Protein 3R0N (pdb70)

CATH classification: 2.60.40.10

Radius of gyration: 14.31 Å; Cα contacts (8 Å, |Δi|>4): 346; chains: 1; bounding box: 31×38×30 Å

B-factor: mean 18.26, std 7.63, range [7.26, 93.64]

Sequence (128 aa):
MMQDVRVQVLPEEVRRGQLGGTVELPCHLLPPVPGLLYISSLVVVTWQQRPDAPANHQNVAAFHPKKMGPSFPSPKPGSERLSFVSAKQSSTGQQDTEAELQDATLALHGLTVEEDEEGNYTCEFATFPKGSSVRGMTWWLRV

Nearest PDB structures (foldseek):
  4hza-assembly1_B  TM=9.868E-01  e=4.014E-24  Homo sapiens
  4dfh-assembly1_B  TM=9.850E-01  e=1.659E-23  Homo sapiens
  4dfh-assembly1_A  TM=9.811E-01  e=2.710E-23  Homo sapiens
  4dfi-assembly1_A  TM=9.787E-01  e=3.372E-23  Homo sapiens
  5v52-assembly2_C  TM=9.829E-01  e=1.471E-22  Homo sapiens

Organism: Homo sapiens (NCBI:txid9606)

Foldseek 3Di:
DDDKAKDWDAEWEDDAQAKTKTWIFIDDDDPPKAFAKKFKFQVVDPPVATTQWMQGQAPGMDGPHPVVHPVFKDQPDWDHDPDPPDGTDCRTRMMMGHNDDPVPFAKMKMWTAIPPNGIHIDIYTYHD

InterPro domains:
  IPR003599 Immunoglobulin domain subtype [SM00409] (39-159)
  IPR003599 Immunoglobulin domain subtype [SM00409] (270-347)
  IPR007110 Immunoglobulin-like domain [PS50835] (20-140)
  IPR007110 Immunoglobulin-like domain [PS50835] (162-256)
  IPR007110 Immunoglobulin-like domain [PS50835] (261-345)
  IPR013106 Immunoglobulin V-set domain [PF07686] (40-158)
  IPR013106 Immunoglobulin V-set domain [SM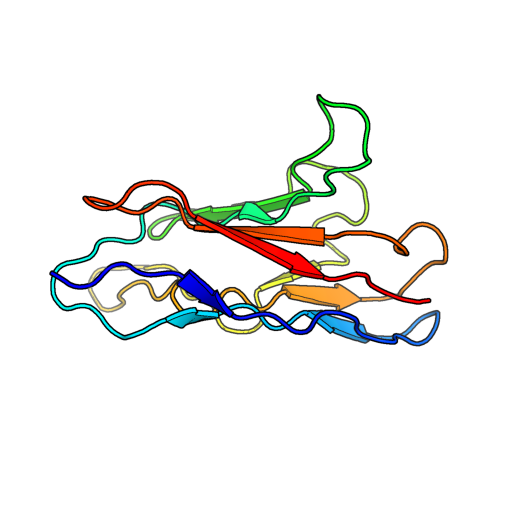00406] (49-142)
  IPR013162 CD80-like, immunoglobulin C2-set [PF08205] (168-248)
  IPR013783 Immunoglobulin-like fold [G3DSA:2.60.40.10] (31-158)
  IPR013783 Immunoglobulin-like fold [G3DSA:2.60.40.10] (162-260)
  IPR013783 Immunoglobulin-like fold [G3DSA:2.60.40.10] (261-354)
  IPR036179 Immunoglobulin-like domain superfamily [SSF48726] (37-162)
  IPR036179 Immunoglobulin-like domain superfamily [SSF48726] (159-254)
  IPR036179 Immunoglobulin-like domain superfamily [SSF48726] (257-350)
  IPR052659 Nectin and Poliovirus Receptor [PTHR47387] (1-538)

Structure (mmCIF, N/CA/C/O backbone):
data_3R0N
#
_entry.id   3R0N
#
_cell.length_a   57.964
_cell.length_b   57.964
_cell.length_c   67.544
_cell.angle_alpha   90.000
_cell.angle_beta   90.000
_cell.angle_gamma   90.000
#
_symmetry.space_group_name_H-M   'P 41 21 2'
#
loop_
_entity.id
_entity.type
_entity.pdbx_description
1 polymer 'Poliovirus receptor-related protein 2'
2 non-polymer 'MAGNESIUM ION'
3 non-polymer 'CHLORIDE ION'
4 water water
#
loop_
_atom_site.group_PDB
_atom_site.id
_atom_site.type_symbol
_atom_site.label_atom_id
_atom_site.label_alt_id
_atom_site.label_comp_id
_atom_site.label_asym_id
_atom_site.label_entity_id
_atom_site.label_seq_id
_atom_site.pdbx_PDB_ins_code
_atom_site.Cartn_x
_atom_site.Cartn_y
_atom_site.Cartn_z
_atom_site.occupancy
_atom_site.B_iso_or_equiv
_atom_site.auth_seq_id
_atom_site.auth_comp_id
_atom_site.auth_asym_id
_atom_site.auth_atom_id
_atom_site.pdbx_PDB_model_num
ATOM 1 N N A MET A 1 1 ? 25.585 -2.784 33.628 0.70 20.53 31 MET A N 1
ATOM 2 N N B MET A 1 1 ? 25.127 -2.370 34.011 0.30 15.97 31 MET A N 1
ATOM 3 C CA A MET A 1 1 ? 24.783 -1.860 32.797 0.70 19.21 31 MET A CA 1
ATOM 4 C CA B MET A 1 1 ? 24.602 -1.704 32.786 0.30 15.88 31 MET A CA 1
ATOM 5 C C A MET A 1 1 ? 25.608 -0.640 32.395 0.70 18.38 31 MET A C 1
ATOM 6 C C B MET A 1 1 ? 25.522 -0.570 32.390 0.30 16.16 31 MET A C 1
ATOM 7 O O A MET A 1 1 ? 26.079 0.110 33.250 0.70 18.78 31 MET A O 1
ATOM 8 O O B MET A 1 1 ? 26.003 0.172 33.245 0.30 16.50 31 MET A O 1
ATOM 17 N N . GLN A 1 2 ? 25.784 -0.459 31.094 1.00 16.70 32 GLN A N 1
ATOM 18 C CA . GLN A 1 2 ? 26.585 0.643 30.574 1.00 16.63 32 GLN A CA 1
ATOM 19 C C . GLN A 1 2 ? 25.916 1.988 30.842 1.00 14.99 32 GLN A C 1
ATOM 20 O O . GLN A 1 2 ? 24.679 2.121 30.779 1.00 15.30 32 GLN A O 1
ATOM 26 N N . ASP A 1 3 ? 26.748 2.990 31.111 1.00 14.14 33 ASP A N 1
ATOM 27 C CA . ASP A 1 3 ? 26.279 4.351 31.103 1.00 13.55 33 ASP A CA 1
ATOM 28 C C . ASP A 1 3 ? 25.722 4.707 29.722 1.00 13.76 33 ASP A C 1
ATOM 29 O O . ASP A 1 3 ? 26.137 4.160 28.703 1.00 14.38 33 ASP A O 1
ATOM 34 N N . VAL A 1 4 ? 24.766 5.630 29.720 1.00 13.56 34 VAL A N 1
ATOM 35 C CA . VAL A 1 4 ? 24.253 6.216 28.494 1.00 14.15 34 VAL A CA 1
ATOM 36 C C . VAL A 1 4 ? 24.677 7.668 28.390 1.00 13.99 34 VAL A C 1
ATOM 37 O O . VAL A 1 4 ? 24.902 8.331 29.398 1.00 14.70 34 VAL A O 1
ATOM 41 N N . ARG A 1 5 ? 24.734 8.157 27.162 1.00 13.42 35 ARG A N 1
ATOM 42 C CA . ARG A 1 5 ? 25.184 9.497 26.833 1.00 14.53 35 ARG A CA 1
ATOM 43 C C . ARG A 1 5 ? 24.283 10.019 25.711 1.00 13.04 35 ARG A C 1
ATOM 44 O O . ARG A 1 5 ? 23.744 9.241 24.908 1.00 14.00 35 ARG A O 1
ATOM 52 N N . VAL A 1 6 ? 24.141 11.335 25.639 1.00 12.95 36 VAL A N 1
ATOM 53 C CA . VAL A 1 6 ? 23.295 11.947 24.623 1.00 12.66 36 VAL A CA 1
ATOM 54 C C . VAL A 1 6 ? 24.112 12.392 23.412 1.00 12.82 36 VAL A C 1
ATOM 55 O O . VAL A 1 6 ? 24.985 13.273 23.528 1.00 15.64 36 VAL A O 1
ATOM 59 N N . GLN A 1 7 ? 23.816 11.798 22.263 1.00 11.80 37 GLN A N 1
ATOM 60 C CA . GLN A 1 7 ? 24.513 12.091 21.034 1.00 12.49 37 GLN A CA 1
ATOM 61 C C . GLN A 1 7 ? 23.760 13.183 20.283 1.00 11.79 37 GLN A C 1
ATOM 62 O O . GLN A 1 7 ? 22.572 13.040 19.963 1.00 12.12 37 GLN A O 1
ATOM 68 N N . VAL A 1 8 ? 24.470 14.270 20.006 1.00 12.07 38 VAL A N 1
ATOM 69 C CA . VAL A 1 8 ? 23.942 15.417 19.279 1.00 12.85 38 VAL A CA 1
ATOM 70 C C . VAL A 1 8 ? 25.007 15.923 18.312 1.00 13.07 38 VAL A C 1
ATOM 71 O O . VAL A 1 8 ? 26.162 15.479 18.386 1.00 14.58 38 VAL A O 1
ATOM 75 N N . LEU A 1 9 ? 24.612 16.830 17.416 1.00 13.75 39 LEU A N 1
ATOM 76 C CA . LEU A 1 9 ? 25.581 17.616 16.653 1.00 14.79 39 LEU A CA 1
ATOM 77 C C . LEU A 1 9 ? 25.899 18.879 17.442 1.00 14.33 39 LEU A C 1
ATOM 78 O O . LEU A 1 9 ? 25.039 19.409 18.114 1.00 15.05 39 LEU A O 1
ATOM 83 N N . PRO A 1 10 ? 27.121 19.424 17.309 1.00 14.30 40 PRO A N 1
ATOM 84 C CA . PRO A 1 10 ? 27.414 20.626 18.106 1.00 14.87 40 PRO A CA 1
ATOM 85 C C . PRO A 1 10 ? 26.713 21.879 17.553 1.00 15.22 40 PRO A C 1
ATOM 86 O O . PRO A 1 10 ? 26.411 22.822 18.294 1.00 15.13 40 PRO A O 1
ATOM 90 N N A GLU A 1 11 ? 26.404 21.865 16.267 0.70 15.69 41 GLU A N 1
ATOM 91 N N B GLU A 1 11 ? 26.504 21.894 16.241 0.30 15.50 41 GLU A N 1
ATOM 92 C CA A GLU A 1 11 ? 25.825 23.024 15.596 0.70 16.67 41 GLU A CA 1
ATOM 93 C CA B GLU A 1 11 ? 25.836 22.997 15.558 0.30 16.08 41 GLU A CA 1
ATOM 94 C C A GLU A 1 11 ? 25.018 22.538 14.402 0.70 16.89 41 GLU A C 1
ATOM 95 C C B GLU A 1 11 ? 24.938 22.433 14.476 0.30 16.54 41 GLU A C 1
ATOM 96 O O A GLU A 1 11 ? 25.437 21.616 13.696 0.70 17.55 41 GLU A O 1
ATOM 97 O O B GLU A 1 11 ? 25.211 21.354 13.932 0.30 16.52 41 GLU A O 1
ATOM 108 N N . VAL A 1 12 ? 23.856 23.154 14.190 1.00 17.27 42 VAL A N 1
ATOM 109 C CA . VAL A 1 12 ? 22.987 22.859 13.058 1.00 19.46 42 VAL A CA 1
ATOM 110 C C . VAL A 1 12 ? 22.615 24.216 12.452 1.00 21.10 42 VAL A C 1
ATOM 111 O O . VAL A 1 12 ? 22.284 25.156 13.174 1.00 21.54 42 VAL A O 1
ATOM 115 N N A ARG A 1 13 ? 22.670 24.301 11.126 0.50 22.41 43 ARG A N 1
ATOM 116 N N B ARG A 1 13 ? 22.730 24.320 11.130 0.50 22.42 43 ARG A N 1
ATOM 117 C CA A ARG A 1 13 ? 22.357 25.531 10.405 0.50 23.99 43 ARG A CA 1
ATOM 118 C CA B ARG A 1 13 ? 22.340 25.528 10.404 0.50 23.97 43 ARG A CA 1
ATOM 119 C C A ARG A 1 13 ? 20.994 25.420 9.733 0.50 24.71 43 ARG A C 1
ATOM 120 C C B ARG A 1 13 ? 20.942 25.350 9.836 0.50 24.65 43 ARG A C 1
ATOM 121 O O A ARG A 1 13 ? 20.752 24.498 8.952 0.50 25.17 43 ARG A O 1
ATOM 122 O O B ARG A 1 13 ? 20.621 24.311 9.251 0.50 24.70 43 ARG A O 1
ATOM 137 N N . GLY A 1 14 ? 20.104 26.354 10.053 1.00 25.44 44 GLY A N 1
ATOM 138 C CA . GLY A 1 14 ? 18.765 26.376 9.475 1.00 26.88 44 GLY A CA 1
ATOM 139 C C . GLY A 1 14 ? 18.583 27.570 8.565 1.00 27.92 44 GLY A C 1
ATOM 140 O O . GLY A 1 14 ? 19.387 28.508 8.580 1.00 28.77 44 GLY A O 1
ATOM 141 N N . GLN A 1 15 ? 17.527 27.531 7.764 1.00 28.55 45 GLN A N 1
ATOM 142 C CA . GLN A 1 15 ? 17.188 28.651 6.903 1.00 29.17 45 GLN A CA 1
ATOM 143 C C . GLN A 1 15 ? 15.924 29.324 7.408 1.00 28.45 45 GLN A C 1
ATOM 144 O O . GLN A 1 15 ? 14.960 28.644 7.742 1.00 27.80 45 GLN A O 1
ATOM 150 N N . LEU A 1 16 ? 15.932 30.657 7.453 1.00 28.37 46 LEU A N 1
ATOM 151 C CA . LEU A 1 16 ? 14.757 31.424 7.864 1.00 27.85 46 LEU A CA 1
ATOM 152 C C . LEU A 1 16 ? 13.511 31.037 7.074 1.00 27.42 46 LEU A C 1
ATOM 153 O O . LEU A 1 16 ? 13.548 30.910 5.844 1.00 27.63 46 LEU A O 1
ATOM 158 N N . GLY A 1 17 ? 12.417 30.830 7.796 1.00 26.32 47 GLY A N 1
ATOM 159 C CA . GLY A 1 17 ? 11.170 30.382 7.201 1.00 25.75 47 GLY A CA 1
ATOM 160 C C . GLY A 1 17 ? 11.091 28.889 6.922 1.00 25.01 47 GLY A C 1
ATOM 161 O O . GLY A 1 17 ? 10.021 28.384 6.551 1.00 26.24 47 GLY A O 1
ATOM 162 N N . GLY A 1 18 ? 12.199 28.171 7.104 1.00 23.79 48 GLY A N 1
ATOM 163 C CA . GLY A 1 18 ? 12.241 26.753 6.777 1.00 22.59 48 GLY A CA 1
ATOM 164 C C . GLY A 1 18 ? 12.169 25.858 8.002 1.00 21.66 48 GLY A C 1
ATOM 165 O O . GLY A 1 18 ? 11.909 26.314 9.117 1.00 20.66 48 GLY A O 1
ATOM 166 N N . THR A 1 19 ? 12.357 24.562 7.762 1.00 21.28 49 THR A N 1
ATOM 167 C CA . THR A 1 19 ? 12.419 23.544 8.804 1.00 20.56 49 THR A CA 1
ATOM 168 C C . THR A 1 19 ? 13.863 23.091 9.018 1.00 19.99 49 THR A C 1
ATOM 169 O O . THR A 1 19 ? 14.647 23.008 8.072 1.00 20.94 49 THR A O 1
ATOM 173 N N . VAL A 1 20 ? 14.221 22.804 10.266 1.00 18.39 50 VAL A N 1
ATOM 174 C CA . VAL A 1 20 ? 15.526 22.244 10.574 1.00 18.00 50 VAL A CA 1
ATOM 175 C C . VAL A 1 20 ? 15.337 21.173 11.636 1.00 16.17 50 VAL A C 1
ATOM 176 O O . VAL A 1 20 ? 14.463 21.295 12.468 1.00 16.36 50 VAL A O 1
ATOM 180 N N . GLU A 1 21 ? 16.152 20.127 11.589 1.00 15.54 51 GLU A N 1
ATOM 181 C CA . GLU A 1 21 ? 16.155 19.097 12.613 1.00 14.79 51 GLU A CA 1
ATOM 182 C C . GLU A 1 21 ? 17.374 19.200 13.511 1.00 13.90 51 GLU A C 1
ATOM 183 O O . GLU A 1 21 ? 18.484 19.476 13.049 1.00 15.49 51 GLU A O 1
ATOM 189 N N . LEU A 1 22 ? 17.146 18.975 14.796 1.00 12.72 52 LEU A N 1
ATOM 190 C CA . LEU A 1 22 ? 18.215 18.880 15.793 1.00 13.17 52 LEU A CA 1
ATOM 191 C C . LEU A 1 22 ? 18.312 17.424 16.238 1.00 12.81 52 LEU A C 1
ATOM 192 O O . LEU A 1 22 ? 17.505 16.971 17.047 1.00 12.39 52 LEU A O 1
ATOM 197 N N . PRO A 1 23 ? 19.279 16.664 15.680 1.00 12.69 53 PRO A N 1
ATOM 198 C CA . PRO A 1 23 ? 19.348 15.249 16.053 1.00 12.64 53 PRO A CA 1
ATOM 199 C C . PRO A 1 23 ? 19.623 15.060 17.547 1.00 11.54 53 PRO A C 1
ATOM 200 O O . PRO A 1 23 ? 20.410 15.806 18.147 1.00 12.69 53 PRO A O 1
ATOM 204 N N . CYS A 1 24 ? 18.997 14.049 18.142 1.00 11.10 54 CYS A N 1
ATOM 205 C CA . CYS A 1 24 ? 19.303 13.715 19.519 1.00 11.00 54 CYS A CA 1
ATOM 206 C C . CYS A 1 24 ? 19.004 12.245 19.740 1.00 11.19 54 CYS A C 1
ATOM 207 O O . CYS A 1 24 ? 17.875 11.815 19.524 1.00 12.14 54 CYS A O 1
ATOM 210 N N . HIS A 1 25 ? 20.001 11.488 20.174 1.00 11.87 55 HIS A N 1
ATOM 211 C CA . HIS A 1 25 ? 19.840 10.057 20.368 1.00 11.95 55 HIS A CA 1
ATOM 212 C C . HIS A 1 25 ? 20.522 9.635 21.649 1.00 12.12 55 HIS A C 1
ATOM 213 O O . HIS A 1 25 ? 21.630 10.080 21.940 1.00 12.99 55 HIS A O 1
ATOM 220 N N . LEU A 1 26 ? 19.871 8.753 22.387 1.00 12.06 56 LEU A N 1
ATOM 221 C CA . LEU A 1 26 ? 20.469 8.185 23.603 1.00 12.33 56 LEU A CA 1
ATOM 222 C C . LEU A 1 26 ? 21.263 6.932 23.246 1.00 12.95 56 LEU A C 1
ATOM 223 O O . LEU A 1 26 ? 20.691 5.980 22.710 1.00 14.14 56 LEU A O 1
ATOM 228 N N . LEU A 1 27 ? 22.568 6.938 23.538 1.00 13.06 57 LEU A N 1
ATOM 229 C CA . LEU A 1 27 ? 23.459 5.836 23.138 1.00 13.99 57 LEU A CA 1
ATOM 230 C C . LEU A 1 27 ? 24.244 5.323 24.339 1.00 14.60 57 LEU A C 1
ATOM 231 O O . LEU A 1 27 ? 24.478 6.072 25.285 1.00 15.44 57 LEU A O 1
ATOM 236 N N . PRO A 1 28 ? 24.663 4.045 24.314 1.00 15.29 58 PRO A N 1
ATOM 237 C CA . PRO A 1 28 ? 24.334 3.009 23.357 1.00 16.58 58 PRO A CA 1
ATOM 238 C C . PRO A 1 28 ? 23.026 2.352 23.766 1.00 17.29 58 PRO A C 1
ATOM 239 O O . PRO A 1 28 ? 22.442 2.744 24.776 1.00 16.78 58 PRO A O 1
ATOM 243 N N . PRO A 1 29 ? 22.572 1.337 23.011 1.00 18.89 59 PRO A N 1
ATOM 244 C CA . PRO A 1 29 ? 21.431 0.562 23.478 1.00 19.76 59 PRO A CA 1
ATOM 245 C C . PRO A 1 29 ? 21.809 -0.129 24.782 1.00 19.57 59 PRO A C 1
ATOM 246 O O . PRO A 1 29 ? 22.866 -0.750 24.877 1.00 20.46 59 PRO A O 1
ATOM 250 N N . VAL A 1 30 ? 20.950 0.019 25.783 1.00 18.95 60 VAL A N 1
ATOM 251 C CA . VAL A 1 30 ? 21.172 -0.577 27.086 1.00 18.09 60 VAL A CA 1
ATOM 252 C C . VAL A 1 30 ? 19.924 -1.344 27.506 1.00 18.33 60 VAL A C 1
ATOM 253 O O . VAL A 1 30 ? 18.933 -0.743 27.934 1.00 18.22 60 VAL A O 1
ATOM 257 N N . PRO A 1 31 ? 19.964 -2.692 27.393 1.00 18.54 61 PRO A N 1
ATOM 258 C CA . PRO A 1 31 ? 18.824 -3.474 27.851 1.00 19.04 61 PRO A CA 1
ATOM 259 C C . PRO A 1 31 ? 18.486 -3.142 29.298 1.00 18.90 61 PRO A C 1
ATOM 260 O O . PRO A 1 31 ? 19.374 -3.092 30.151 1.00 19.15 61 PRO A O 1
ATOM 264 N N . GLY A 1 32 ? 17.206 -2.890 29.552 1.00 18.09 62 GLY A N 1
ATOM 265 C CA . GLY A 1 32 ? 16.731 -2.642 30.905 1.00 17.80 62 GLY A CA 1
ATOM 266 C C . GLY A 1 32 ? 16.651 -1.183 31.299 1.00 16.35 62 GLY A C 1
ATOM 267 O O . GLY A 1 32 ? 16.032 -0.857 32.301 1.00 17.85 62 GLY A O 1
ATOM 268 N N A LEU A 1 33 ? 17.310 -0.310 30.547 0.70 16.12 63 LEU A N 1
ATOM 269 N N B LEU A 1 33 ? 17.256 -0.298 30.510 0.30 16.02 63 LEU A N 1
ATOM 270 C CA A LEU A 1 33 ? 17.226 1.117 30.809 0.70 15.73 63 LEU A CA 1
ATOM 271 C CA B LEU A 1 33 ? 17.233 1.135 30.811 0.30 15.18 63 LEU A CA 1
ATOM 272 C C A LEU A 1 33 ? 15.831 1.596 30.409 0.70 15.31 63 LEU A C 1
ATOM 273 C C B LEU A 1 33 ? 15.940 1.817 30.351 0.30 14.65 63 LEU A C 1
ATOM 274 O O A LEU A 1 33 ? 15.370 1.312 29.293 0.70 16.77 63 LEU A O 1
ATOM 275 O O B LEU A 1 33 ? 15.660 1.906 29.142 0.30 14.71 63 LEU A O 1
ATOM 284 N N . TYR A 1 34 ? 15.169 2.308 31.322 1.00 13.38 64 TYR A N 1
ATOM 285 C CA . TYR A 1 34 ? 13.859 2.873 31.062 1.00 13.15 64 TYR A CA 1
ATOM 286 C C . TYR A 1 34 ? 13.984 4.374 30.814 1.00 12.19 64 TYR A C 1
ATOM 287 O O . TYR A 1 34 ? 14.536 5.103 31.652 1.00 12.44 64 TYR A O 1
ATOM 296 N N . ILE A 1 35 ? 13.436 4.837 29.691 1.00 11.85 65 ILE A N 1
ATOM 297 C CA . ILE A 1 35 ? 13.394 6.275 29.420 1.00 11.87 65 ILE A CA 1
ATOM 298 C C . ILE A 1 35 ? 12.067 6.823 29.925 1.00 11.52 65 ILE A C 1
ATOM 299 O O . ILE A 1 35 ? 11.008 6.561 29.339 1.00 12.65 65 ILE A O 1
ATOM 304 N N A SER A 1 36 ? 12.130 7.549 31.037 0.70 11.06 66 SER A N 1
ATOM 305 N N B SER A 1 36 ? 12.120 7.570 31.020 0.30 11.72 66 SER A N 1
ATOM 306 C CA A SER A 1 36 ? 10.933 8.106 31.676 0.70 11.18 66 SER A CA 1
ATOM 307 C CA B SER A 1 36 ? 10.904 8.079 31.640 0.30 11.90 66 SER A CA 1
ATOM 308 C C A SER A 1 36 ? 10.407 9.363 30.983 0.70 11.04 66 SER A C 1
ATOM 309 C C B SER A 1 36 ? 10.400 9.370 30.995 0.30 11.51 66 SER A C 1
ATOM 310 O O A SER A 1 36 ? 9.205 9.623 30.995 0.70 11.44 66 SER A O 1
ATOM 311 O O B SER A 1 36 ? 9.202 9.653 31.045 0.30 11.77 66 SER A O 1
ATOM 316 N N . LEU A 1 37 ? 11.300 10.154 30.404 1.00 11.22 67 LEU A N 1
ATOM 317 C CA . LEU A 1 37 ? 10.908 11.430 29.811 1.00 10.34 67 LEU A CA 1
ATOM 318 C C . LEU A 1 37 ? 12.046 11.919 28.949 1.00 10.15 67 LEU A C 1
ATOM 319 O O . LEU A 1 37 ? 13.214 11.622 29.241 1.00 10.99 67 LEU A O 1
ATOM 324 N N A VAL A 1 38 ? 11.686 12.685 27.915 0.25 9.76 68 VAL A N 1
ATOM 325 N N B VAL A 1 38 ? 11.754 12.699 27.916 0.25 9.80 68 VAL A N 1
ATOM 326 N N C VAL A 1 38 ? 11.722 12.687 27.913 0.50 11.13 68 VAL A N 1
ATOM 327 C CA A VAL A 1 38 ? 12.604 13.493 27.121 0.25 9.31 68 VAL A CA 1
ATOM 328 C CA B VAL A 1 38 ? 12.813 13.457 27.260 0.25 9.34 68 VAL A CA 1
ATOM 329 C CA C VAL A 1 38 ? 12.722 13.499 27.244 0.50 12.13 68 VAL A CA 1
ATOM 330 C C A VAL A 1 38 ? 12.193 14.950 27.297 0.25 9.39 68 VAL A C 1
ATOM 331 C C B VAL A 1 38 ? 12.320 14.890 27.032 0.25 9.68 68 VAL A C 1
ATOM 332 C C C VAL A 1 38 ? 12.227 14.931 27.242 0.50 10.81 68 VAL A C 1
ATOM 333 O O A VAL A 1 38 ? 10.992 15.252 27.350 0.25 9.70 68 VAL A O 1
ATOM 334 O O B VAL A 1 38 ? 11.188 15.102 26.576 0.25 9.93 68 VAL A O 1
ATOM 335 O O C VAL A 1 38 ? 11.021 15.194 27.118 0.50 11.40 68 VAL A O 1
ATOM 345 N N . THR A 1 39 ? 13.168 15.856 27.398 1.00 10.48 69 THR A N 1
ATOM 346 C CA . THR A 1 39 ? 12.862 17.280 27.301 1.00 11.38 69 THR A CA 1
ATOM 347 C C . THR A 1 39 ? 13.840 18.003 26.397 1.00 10.07 69 THR A C 1
ATOM 348 O O . THR A 1 39 ? 14.996 17.582 26.250 1.00 11.48 69 THR A O 1
ATOM 352 N N . TRP A 1 40 ? 13.354 19.084 25.799 1.00 10.48 70 TRP A N 1
ATOM 353 C CA . TRP A 1 40 ? 14.213 20.051 25.130 1.00 10.40 70 TRP A CA 1
ATOM 354 C C . TRP A 1 40 ? 14.091 21.370 25.848 1.00 10.32 70 TRP A C 1
ATOM 355 O O . TRP A 1 40 ? 12.971 21.856 26.117 1.00 10.92 70 TRP A O 1
ATOM 366 N N A GLN A 1 41 ? 15.243 21.953 26.157 0.50 10.45 71 GLN A N 1
ATOM 367 N N B GLN A 1 41 ? 15.249 21.956 26.126 0.50 10.72 71 GLN A N 1
ATOM 368 C CA A GLN A 1 41 ? 15.312 23.203 26.899 0.50 10.51 71 GLN A CA 1
ATOM 369 C CA B GLN A 1 41 ? 15.365 23.184 26.895 0.50 11.11 71 GLN A CA 1
ATOM 370 C C A GLN A 1 41 ? 16.200 24.206 26.183 0.50 11.00 71 GLN A C 1
ATOM 371 C C B GLN A 1 41 ? 16.192 24.212 26.146 0.50 11.35 71 GLN A C 1
ATOM 372 O O A GLN A 1 41 ? 17.093 23.826 25.411 0.50 11.64 71 GLN A O 1
ATOM 373 O O B GLN A 1 41 ? 17.047 23.851 25.324 0.50 11.86 71 GLN A O 1
ATOM 384 N N . ARG A 1 42 ? 15.949 25.482 26.452 1.00 11.47 72 ARG A N 1
ATOM 385 C CA . ARG A 1 42 ? 16.816 26.558 25.972 1.00 12.08 72 ARG A CA 1
ATOM 386 C C . ARG A 1 42 ? 17.585 27.015 27.203 1.00 12.59 72 ARG A C 1
ATOM 387 O O . ARG A 1 42 ? 17.071 27.773 28.017 1.00 13.19 72 ARG A O 1
ATOM 395 N N . PRO A 1 43 ? 18.828 26.518 27.392 1.00 13.22 73 PRO A N 1
ATOM 396 C CA . PRO A 1 43 ? 19.521 26.730 28.676 1.00 14.40 73 PRO A CA 1
ATOM 397 C C . PRO A 1 43 ? 19.904 28.173 28.948 1.00 15.57 73 PRO A C 1
ATOM 398 O O . PRO A 1 43 ? 20.219 28.517 30.089 1.00 17.16 73 PRO A O 1
ATOM 402 N N . ASP A 1 44 ? 19.886 29.014 27.922 1.00 15.05 74 ASP A N 1
ATOM 403 C CA . ASP A 1 44 ? 20.240 30.415 28.086 1.00 16.42 74 ASP A CA 1
ATOM 404 C C . ASP A 1 44 ? 19.006 31.277 28.347 1.00 16.18 74 ASP A C 1
ATOM 405 O O . ASP A 1 44 ? 19.129 32.467 28.635 1.00 18.57 74 ASP A O 1
ATOM 410 N N . ALA A 1 45 ? 17.814 30.682 28.265 1.00 16.18 75 ALA A N 1
ATOM 411 C CA . ALA A 1 45 ? 16.557 31.392 28.524 1.00 15.63 75 ALA A CA 1
ATOM 412 C C . ALA A 1 45 ? 16.397 31.730 30.004 1.00 15.67 75 ALA A C 1
ATOM 413 O O . ALA A 1 45 ? 17.032 31.112 30.841 1.00 16.97 75 ALA A O 1
ATOM 415 N N . PRO A 1 46 ? 15.512 32.694 30.336 1.00 15.61 76 PRO A N 1
ATOM 416 C CA . PRO A 1 46 ? 15.171 32.861 31.749 1.00 15.68 76 PRO A CA 1
ATOM 417 C C . PRO A 1 46 ? 14.795 31.521 32.378 1.00 14.53 76 PRO A C 1
ATOM 418 O O . PRO A 1 46 ? 14.197 30.647 31.728 1.00 14.17 76 PRO A O 1
ATOM 422 N N . ALA A 1 47 ? 15.148 31.359 33.638 1.00 15.37 77 ALA A N 1
ATOM 423 C CA . ALA A 1 47 ? 15.163 30.050 34.255 1.00 15.10 77 ALA A CA 1
ATOM 424 C C . ALA A 1 47 ? 13.795 29.352 34.254 1.00 15.04 77 ALA A C 1
ATOM 425 O O . ALA A 1 47 ? 13.715 28.135 34.083 1.00 17.05 77 ALA A O 1
ATOM 427 N N . ASN A 1 48 ? 12.726 30.127 34.407 1.00 13.08 78 ASN A N 1
ATOM 428 C CA . ASN A 1 48 ? 11.370 29.597 34.437 1.00 12.81 78 ASN A CA 1
ATOM 429 C C . ASN A 1 48 ? 10.749 29.410 33.043 1.00 12.74 78 ASN A C 1
ATOM 430 O O . ASN A 1 48 ? 9.572 29.066 32.953 1.00 14.70 78 ASN A O 1
ATOM 435 N N . HIS A 1 49 ? 11.534 29.611 31.977 1.00 12.89 79 HIS A N 1
ATOM 436 C CA . HIS A 1 49 ? 11.066 29.470 30.587 1.00 12.67 79 HIS A CA 1
ATOM 437 C C . HIS A 1 49 ? 11.983 28.570 29.779 1.00 12.59 79 HIS A C 1
ATOM 438 O O . HIS A 1 49 ? 12.014 28.643 28.551 1.00 14.25 79 HIS A O 1
ATOM 445 N N . GLN A 1 50 ? 12.735 27.703 30.447 1.00 12.24 80 GLN A N 1
ATOM 446 C CA . GLN A 1 50 ? 13.693 26.868 29.728 1.00 12.00 80 GLN A CA 1
ATOM 447 C C . GLN A 1 50 ? 13.054 25.744 28.945 1.00 1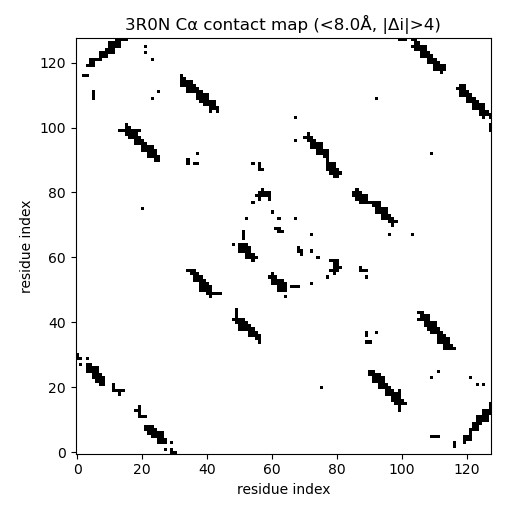0.92 80 GLN A C 1
ATOM 448 O O . GLN A 1 50 ? 13.505 25.422 27.859 1.00 11.37 80 GLN A O 1
ATOM 454 N N . ASN A 1 51 ? 12.011 25.117 29.482 1.00 11.10 81 ASN A N 1
ATOM 455 C CA . ASN A 1 51 ? 11.417 23.969 28.780 1.00 10.79 81 ASN A CA 1
ATOM 456 C C . ASN A 1 51 ? 10.571 24.413 27.601 1.00 10.82 81 ASN A C 1
ATOM 457 O O . ASN A 1 51 ? 9.622 25.203 27.775 1.00 12.30 81 ASN A O 1
ATOM 462 N N . VAL A 1 52 ? 10.909 23.904 26.411 1.00 10.50 82 VAL A N 1
ATOM 463 C CA . VAL A 1 52 ? 10.133 24.200 25.209 1.00 11.39 82 VAL A CA 1
ATOM 464 C C . VAL A 1 52 ? 9.414 22.975 24.621 1.00 10.82 82 VAL A C 1
ATOM 465 O O . VAL A 1 52 ? 8.477 23.138 23.841 1.00 11.72 82 VAL A O 1
ATOM 469 N N . ALA A 1 53 ? 9.819 21.765 25.014 1.00 10.54 83 ALA A N 1
ATOM 470 C CA . ALA A 1 53 ? 9.189 20.543 24.499 1.00 10.63 83 ALA A CA 1
ATOM 471 C C . ALA A 1 53 ? 9.482 19.427 25.498 1.00 10.71 83 ALA A C 1
ATOM 472 O O . ALA A 1 53 ? 10.568 19.381 26.092 1.00 11.15 83 ALA A O 1
ATOM 474 N N . ALA A 1 54 ? 8.509 18.540 25.677 1.00 10.74 84 ALA A N 1
ATOM 475 C CA . ALA A 1 54 ? 8.673 17.363 26.529 1.00 10.81 84 ALA A CA 1
ATOM 476 C C . ALA A 1 54 ? 7.966 16.183 25.874 1.00 10.23 84 ALA A C 1
ATOM 477 O O . ALA A 1 54 ? 7.038 16.370 25.086 1.00 11.42 84 ALA A O 1
ATOM 479 N N . PHE A 1 55 ? 8.385 14.968 26.212 1.00 10.81 85 PHE A N 1
ATOM 480 C CA . PHE A 1 55 ? 7.772 13.776 25.641 1.00 11.08 85 PHE A CA 1
ATOM 481 C C . PHE A 1 55 ? 7.694 12.708 26.702 1.00 10.66 85 PHE A C 1
ATOM 482 O O . PHE A 1 55 ? 8.714 12.329 27.283 1.00 11.40 85 PHE A O 1
ATOM 490 N N . HIS A 1 56 ? 6.474 12.224 26.945 1.00 11.06 86 HIS A N 1
ATOM 491 C CA . HIS A 1 56 ? 6.203 11.174 27.915 1.00 11.24 86 HIS A CA 1
ATOM 492 C C . HIS A 1 56 ? 5.830 9.885 27.154 1.00 11.66 86 HIS A C 1
ATOM 493 O O . HIS A 1 56 ? 5.091 9.943 26.168 1.00 11.80 86 HIS A O 1
ATOM 500 N N . PRO A 1 57 ? 6.296 8.715 27.620 1.00 11.86 87 PRO A N 1
ATOM 501 C CA . PRO A 1 57 ? 6.021 7.478 26.864 1.00 12.91 87 PRO A CA 1
ATOM 502 C C . PRO A 1 57 ? 4.531 7.171 26.647 1.00 13.65 87 PRO A C 1
ATOM 503 O O . PRO A 1 57 ? 4.169 6.610 25.608 1.00 14.69 87 PRO A O 1
ATOM 507 N N . LYS A 1 58 ? 3.689 7.504 27.620 1.00 13.77 88 LYS A N 1
ATOM 508 C CA A LYS A 1 58 ? 2.267 7.181 27.541 0.60 14.98 88 LYS A CA 1
ATOM 509 C CA B LYS A 1 58 ? 2.262 7.184 27.568 0.40 14.91 88 LYS A CA 1
ATOM 510 C C . LYS A 1 58 ? 1.421 8.348 27.068 1.00 14.46 88 LYS A C 1
ATOM 511 O O . LYS A 1 58 ? 0.318 8.131 26.564 1.00 18.28 88 LYS A O 1
ATOM 522 N N . MET A 1 59 ? 1.911 9.573 27.257 1.00 12.86 89 MET A N 1
ATOM 523 C CA . MET A 1 59 ? 1.103 10.756 26.976 1.00 13.01 89 MET A CA 1
ATOM 524 C C . MET A 1 59 ? 1.583 11.579 25.802 1.00 12.30 89 MET A C 1
ATOM 525 O O . MET A 1 59 ? 0.879 12.473 25.374 1.00 14.73 89 MET A O 1
ATOM 530 N N . GLY A 1 60 ? 2.764 11.266 25.263 1.00 11.97 90 GLY A N 1
ATOM 531 C CA . GLY A 1 60 ? 3.235 11.951 24.069 1.00 12.26 90 GLY A CA 1
ATOM 532 C C . GLY A 1 60 ? 3.845 13.313 24.342 1.00 11.04 90 GLY A C 1
ATOM 533 O O . GLY A 1 60 ? 4.379 13.567 25.422 1.00 11.60 90 GLY A O 1
ATOM 534 N N . PRO A 1 61 ? 3.787 14.216 23.352 1.00 11.33 91 PRO A N 1
ATOM 535 C CA . PRO A 1 61 ? 4.507 15.484 23.454 1.00 11.05 91 PRO A CA 1
ATOM 536 C C . PRO A 1 61 ? 3.717 16.605 24.112 1.00 11.08 91 PRO A C 1
ATOM 537 O O . PRO A 1 61 ? 2.490 16.685 24.013 1.00 12.17 91 PRO A O 1
ATOM 541 N N . SER A 1 62 ? 4.458 17.483 24.769 1.00 11.01 92 SER A N 1
ATOM 542 C CA . SER A 1 62 ? 3.935 18.769 25.221 1.00 11.60 92 SER A CA 1
ATOM 543 C C . SER A 1 62 ? 4.928 19.854 24.837 1.00 11.18 92 SER A C 1
ATOM 544 O O . SER A 1 62 ? 6.094 19.567 24.549 1.00 11.35 92 SER A O 1
ATOM 547 N N . PHE A 1 63 ? 4.465 21.104 24.856 1.00 11.53 93 PHE A N 1
ATOM 548 C CA . PHE A 1 63 ? 5.257 22.241 24.404 1.00 12.19 93 PHE A CA 1
ATOM 549 C C . PHE A 1 63 ? 5.033 23.401 25.362 1.00 12.44 93 PHE A C 1
ATOM 550 O O . PHE A 1 63 ? 4.270 24.326 25.061 1.00 13.39 93 PHE A O 1
ATOM 558 N N . PRO A 1 64 ? 5.706 23.355 26.538 1.00 12.10 94 PRO A N 1
ATOM 559 C CA . PRO A 1 64 ? 5.390 24.258 27.647 1.00 12.72 94 PRO A CA 1
ATOM 560 C C . PRO A 1 64 ? 6.007 25.653 27.542 1.00 13.60 94 PRO A C 1
ATOM 561 O O . PRO A 1 64 ? 6.356 26.266 28.546 1.00 14.92 94 PRO A O 1
ATOM 565 N N . SER A 1 65 ? 6.147 26.153 26.327 1.00 14.25 95 SER A N 1
ATOM 566 C CA . SER A 1 65 ? 6.460 27.556 26.105 1.00 14.36 95 SER A CA 1
ATOM 567 C C . SER A 1 65 ? 5.713 27.985 24.851 1.00 14.54 95 SER A C 1
ATOM 568 O O . SER A 1 65 ? 5.636 27.206 23.896 1.00 14.25 95 SER A O 1
ATOM 571 N N . PRO A 1 66 ? 5.174 29.216 24.823 1.00 15.26 96 PRO A N 1
ATOM 572 C CA . PRO A 1 66 ? 4.445 29.626 23.609 1.00 16.52 96 PRO A CA 1
ATOM 573 C C . PRO A 1 66 ? 5.338 29.765 22.399 1.00 16.99 96 PRO A C 1
ATOM 574 O O . PRO A 1 66 ? 4.840 29.683 21.284 1.00 18.81 96 PRO A O 1
ATOM 578 N N . LYS A 1 67 ? 6.630 29.996 22.615 1.00 17.04 97 LYS A N 1
ATOM 579 C CA . LYS A 1 67 ? 7.594 30.073 21.516 1.00 18.44 97 LYS A CA 1
ATOM 580 C C . LYS A 1 67 ? 8.727 29.097 21.782 1.00 17.15 97 LYS A C 1
ATOM 581 O O . LYS A 1 67 ? 9.222 29.017 22.905 1.00 17.82 97 LYS A O 1
ATOM 587 N N . PRO A 1 68 ? 9.140 28.326 20.759 1.00 16.15 98 PRO A N 1
ATOM 588 C CA . PRO A 1 68 ? 8.562 28.322 19.412 1.00 16.09 98 PRO A CA 1
ATOM 589 C C . PRO A 1 68 ? 7.112 27.827 19.383 1.00 15.32 98 PRO A C 1
ATOM 590 O O . PRO A 1 68 ? 6.344 28.212 18.492 1.00 16.41 98 PRO A O 1
ATOM 594 N N . GLY A 1 69 ? 6.742 26.981 20.342 1.00 14.48 99 GLY A N 1
ATOM 595 C CA . GLY A 1 69 ? 5.370 26.522 20.473 1.00 14.35 99 GLY A CA 1
ATOM 596 C C . GLY A 1 69 ? 5.055 25.279 19.663 1.00 12.78 99 GLY A C 1
ATOM 597 O O . GLY A 1 69 ? 5.742 24.944 18.692 1.00 13.41 99 GLY A O 1
ATOM 598 N N . SER A 1 70 ? 3.955 24.631 20.031 1.00 13.40 100 SER A N 1
ATOM 599 C CA . SER A 1 70 ? 3.482 23.420 19.362 1.00 13.44 100 SER A CA 1
ATOM 600 C C . SER A 1 70 ? 3.412 23.559 17.836 1.00 13.20 100 SER A C 1
ATOM 601 O O . SER A 1 70 ? 3.787 22.649 17.106 1.00 13.59 100 SER A O 1
ATOM 604 N N . GLU A 1 71 ? 2.901 24.690 17.336 1.00 14.27 101 GLU A N 1
ATOM 605 C CA . GLU A 1 71 ? 2.703 24.816 15.888 1.00 15.59 101 GLU A CA 1
ATOM 606 C C . GLU A 1 71 ? 4.016 24.780 15.128 1.00 15.18 101 GLU A C 1
ATOM 607 O O . GLU A 1 71 ? 4.044 24.435 13.936 1.00 16.08 101 GLU A O 1
ATOM 613 N N . ARG A 1 72 ? 5.113 25.114 15.804 1.00 13.92 102 ARG A N 1
ATOM 614 C CA . ARG A 1 72 ? 6.392 25.216 15.121 1.00 13.90 102 ARG A CA 1
ATOM 615 C C . ARG A 1 72 ? 7.404 24.174 15.587 1.00 13.14 102 ARG A C 1
ATOM 616 O O . ARG A 1 72 ? 8.580 24.301 15.256 1.00 14.19 102 ARG A O 1
ATOM 624 N N . LEU A 1 73 ? 6.955 23.157 16.326 1.00 12.69 103 LEU A N 1
ATOM 625 C CA . LEU A 1 73 ? 7.856 22.117 16.847 1.00 12.43 103 LEU A CA 1
ATOM 626 C C . LEU A 1 73 ? 7.281 20.746 16.618 1.00 12.37 103 LEU A C 1
ATOM 627 O O . LEU A 1 73 ? 6.064 20.556 16.728 1.00 12.73 103 LEU A O 1
ATOM 632 N N . SER A 1 74 ? 8.149 19.780 16.337 1.00 12.42 104 SER A N 1
ATOM 633 C CA . SER A 1 74 ? 7.711 18.379 16.323 1.00 12.75 104 SER A CA 1
ATOM 634 C C . SER A 1 74 ? 8.832 17.467 16.753 1.00 12.30 104 SER A C 1
ATOM 635 O O . SER A 1 74 ? 10.008 17.752 16.501 1.00 13.43 104 SER A O 1
ATOM 638 N N . PHE A 1 75 ? 8.474 16.378 17.423 1.00 12.11 105 PHE A N 1
ATOM 639 C CA . PHE A 1 75 ? 9.415 15.276 17.615 1.00 11.61 105 PHE A CA 1
ATOM 640 C C . PHE A 1 75 ? 9.370 14.457 16.329 1.00 12.63 105 PHE A C 1
ATOM 641 O O . PHE A 1 75 ? 8.310 13.971 15.932 1.00 13.76 105 PHE A O 1
ATOM 649 N N . VAL A 1 76 ? 10.512 14.342 15.649 1.00 12.94 106 VAL A N 1
ATOM 650 C CA . VAL A 1 76 ? 10.539 13.746 14.313 1.00 14.01 106 VAL A CA 1
ATOM 651 C C . VAL A 1 76 ? 10.176 12.259 14.356 1.00 14.51 106 VAL A C 1
ATOM 652 O O . VAL A 1 76 ? 9.449 11.773 13.478 1.00 15.96 106 VAL A O 1
ATOM 656 N N . SER A 1 77 ? 10.679 11.547 15.363 1.00 14.41 107 SER A N 1
ATOM 657 C CA . SER A 1 77 ? 10.561 10.098 15.401 1.00 15.54 107 SER A CA 1
ATOM 658 C C . SER A 1 77 ? 9.983 9.517 16.689 1.00 14.63 107 SER A C 1
ATOM 659 O O . SER A 1 77 ? 9.565 8.368 16.701 1.00 16.17 107 SER A O 1
ATOM 662 N N . ALA A 1 78 ? 9.955 10.269 17.784 1.00 13.77 108 ALA A N 1
ATOM 663 C CA . ALA A 1 78 ? 9.472 9.709 19.050 1.00 14.36 108 ALA A CA 1
ATOM 664 C C . ALA A 1 78 ? 8.029 9.235 18.936 1.00 14.58 108 ALA A C 1
ATOM 665 O O . ALA A 1 78 ? 7.207 9.884 18.291 1.00 16.29 108 ALA A O 1
ATOM 667 N N . LYS A 1 79 ? 7.744 8.107 19.583 1.00 15.85 109 LYS A N 1
ATOM 668 C CA . LYS A 1 79 ? 6.429 7.467 19.530 1.00 17.11 109 LYS A CA 1
ATOM 669 C C . LYS A 1 79 ? 5.928 7.261 20.938 1.00 16.23 109 LYS A C 1
ATOM 670 O O . LYS A 1 79 ? 6.694 6.848 21.816 1.00 16.08 109 LYS A O 1
ATOM 676 N N . GLN A 1 80 ? 4.643 7.524 21.136 1.00 17.12 110 GLN A N 1
ATOM 677 C CA . GLN A 1 80 ? 3.940 7.254 22.390 1.00 17.17 110 GLN A CA 1
ATOM 678 C C . GLN A 1 80 ? 3.089 6.012 22.253 1.00 18.00 110 GLN A C 1
ATOM 679 O O . GLN A 1 80 ? 2.720 5.617 21.149 1.00 18.86 110 GLN A O 1
ATOM 685 N N A SER A 1 81 ? 2.744 5.392 23.367 0.70 19.01 111 SER A N 1
ATOM 686 N N B SER A 1 81 ? 2.754 5.392 23.381 0.30 18.06 111 SER A N 1
ATOM 687 C CA A SER A 1 81 ? 1.766 4.309 23.284 0.70 20.31 111 SER A CA 1
ATOM 688 C CA B SER A 1 81 ? 1.717 4.360 23.374 0.30 18.37 111 SER A CA 1
ATOM 689 C C A SER A 1 81 ? 0.341 4.879 23.212 0.70 20.59 111 SER A C 1
ATOM 690 C C B SER A 1 81 ? 0.397 5.038 23.045 0.30 19.37 111 SER A C 1
ATOM 691 O O A SER A 1 81 ? -0.031 5.770 23.989 0.70 20.97 111 SER A O 1
ATOM 692 O O B SER A 1 81 ? 0.161 6.171 23.468 0.30 19.61 111 SER A O 1
ATOM 697 N N . THR A 1 82 ? -0.451 4.365 22.275 1.00 20.81 112 THR A N 1
ATOM 698 C CA . THR A 1 82 ? -1.823 4.851 22.052 1.00 21.77 112 THR A CA 1
ATOM 699 C C . THR A 1 82 ? -2.843 3.745 22.289 1.00 22.46 112 THR A C 1
ATOM 700 O O . THR A 1 82 ? -4.023 3.869 21.909 1.00 23.02 112 THR A O 1
ATOM 704 N N . GLY A 1 83 ? -2.390 2.673 22.929 1.00 22.16 113 GLY A N 1
ATOM 705 C CA . GLY A 1 83 ? -3.241 1.506 23.149 1.00 24.12 113 GLY A CA 1
ATOM 706 C C . GLY A 1 83 ? -2.403 0.285 23.446 1.00 25.21 113 GLY A C 1
ATOM 707 O O . GLY A 1 83 ? -1.166 0.361 23.475 1.00 25.71 113 GLY A O 1
ATOM 708 N N A GLN A 1 84 ? -3.082 -0.839 23.673 0.40 25.92 114 GLN A N 1
ATOM 709 N N B GLN A 1 84 ? -3.070 -0.851 23.630 0.60 25.92 114 GLN A N 1
ATOM 710 C CA A GLN A 1 84 ? -2.435 -2.110 23.985 0.40 26.96 114 GLN A CA 1
ATOM 711 C CA B GLN A 1 84 ? -2.406 -2.091 24.011 0.60 27.14 114 GLN A CA 1
ATOM 712 C C A GLN A 1 84 ? -1.419 -2.494 22.916 0.40 27.39 114 GLN A C 1
ATOM 713 C C B GLN A 1 84 ? -1.484 -2.616 22.903 0.60 27.52 114 GLN A C 1
ATOM 714 O O A GLN A 1 84 ? -0.323 -2.961 23.231 0.40 27.72 114 GLN A O 1
ATOM 715 O O B GLN A 1 84 ? -0.508 -3.312 23.180 0.60 28.31 114 GLN A O 1
ATOM 726 N N . ASP A 1 85 ? -1.791 -2.257 21.660 1.00 27.98 115 ASP A N 1
ATOM 727 C CA . ASP A 1 85 ? -1.019 -2.700 20.490 1.00 29.41 115 ASP A CA 1
ATOM 728 C C . ASP A 1 85 ? 0.267 -1.920 20.180 1.00 29.26 115 ASP A C 1
ATOM 729 O O . ASP A 1 85 ? 1.025 -2.291 19.274 1.00 30.77 115 ASP A O 1
ATOM 734 N N . THR A 1 86 ? 0.503 -0.831 20.905 1.00 27.81 116 THR A N 1
ATOM 735 C CA . THR A 1 86 ? 1.606 0.081 20.586 1.00 27.32 116 THR A CA 1
ATOM 736 C C . THR A 1 86 ? 2.476 0.358 21.798 1.00 27.00 116 THR A C 1
ATOM 737 O O . THR A 1 86 ? 1.966 0.551 22.910 1.00 28.29 116 THR A O 1
ATOM 741 N N . GLU A 1 87 ? 3.790 0.389 21.576 1.00 24.96 117 GLU A N 1
ATOM 742 C CA . GLU A 1 87 ? 4.738 0.739 22.640 1.00 24.12 117 GLU A CA 1
ATOM 743 C C . GLU A 1 87 ? 5.516 2.001 22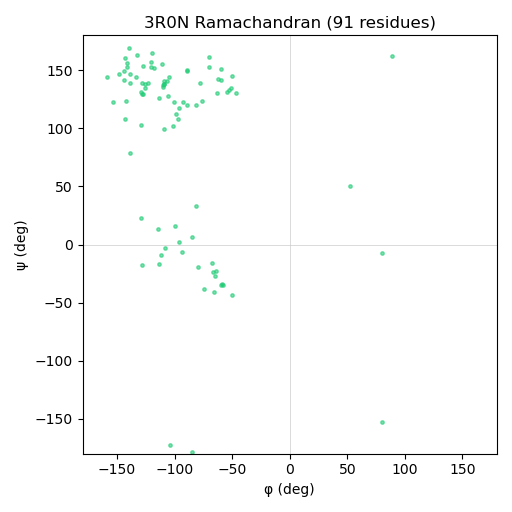.297 1.00 21.75 117 GLU A C 1
ATOM 744 O O . GLU A 1 87 ? 5.731 2.321 21.125 1.00 22.36 117 GLU A O 1
ATOM 750 N N . ALA A 1 88 ? 5.923 2.715 23.338 1.00 19.44 118 ALA A N 1
ATOM 751 C CA . ALA A 1 88 ? 6.651 3.967 23.199 1.00 17.42 118 ALA A CA 1
ATOM 752 C C . ALA A 1 88 ? 8.063 3.751 22.686 1.00 17.04 118 ALA A C 1
ATOM 753 O O . ALA A 1 88 ? 8.664 2.694 22.907 1.00 17.78 118 ALA A O 1
ATOM 755 N N . GLU A 1 89 ? 8.598 4.759 22.003 1.00 15.45 119 GLU A N 1
ATOM 756 C CA . GLU A 1 89 ? 10.016 4.775 21.663 1.00 15.59 119 GLU A CA 1
ATOM 757 C C . GLU A 1 89 ? 10.550 6.190 21.748 1.00 13.96 119 GLU A C 1
ATOM 758 O O . GLU A 1 89 ? 10.206 7.038 20.909 1.00 14.23 119 GLU A O 1
ATOM 764 N N . LEU A 1 90 ? 11.362 6.450 22.771 1.00 12.87 120 LEU A N 1
ATOM 765 C CA . LEU A 1 90 ? 11.891 7.781 23.019 1.00 12.64 120 LEU A CA 1
ATOM 766 C C . LEU A 1 90 ? 13.374 7.906 22.707 1.00 12.39 120 LEU A C 1
ATOM 767 O O . LEU A 1 90 ? 13.917 8.988 22.827 1.00 13.46 120 LEU A O 1
ATOM 772 N N . GLN A 1 91 ? 14.038 6.811 22.317 1.00 12.58 121 GLN A N 1
ATOM 773 C CA . GLN A 1 91 ? 15.496 6.814 22.134 1.00 13.18 121 GLN A CA 1
ATOM 774 C C . GLN A 1 91 ? 15.994 7.836 21.099 1.00 12.40 121 GLN A C 1
ATOM 775 O O . GLN A 1 91 ? 17.118 8.335 21.224 1.00 12.82 121 GLN A O 1
ATOM 781 N N . ASP A 1 92 ? 15.194 8.072 20.061 1.00 12.06 122 ASP A N 1
ATOM 782 C CA . ASP A 1 92 ? 15.470 9.125 19.090 1.00 12.07 122 ASP A CA 1
ATOM 783 C C . ASP A 1 92 ? 14.576 10.322 19.414 1.00 12.05 122 ASP A C 1
ATOM 784 O O . ASP A 1 92 ? 13.361 10.309 19.149 1.00 12.12 122 ASP A O 1
ATOM 789 N N . ALA A 1 93 ? 15.177 11.330 20.052 1.00 11.46 123 ALA A N 1
ATOM 790 C CA . ALA A 1 93 ? 14.477 12.520 20.528 1.00 11.87 123 ALA A CA 1
ATOM 791 C C . ALA A 1 93 ? 14.641 13.706 19.575 1.00 11.26 123 ALA A C 1
ATOM 792 O O . ALA A 1 93 ? 14.356 14.840 19.949 1.00 11.88 123 ALA A O 1
ATOM 794 N N . THR A 1 94 ? 15.079 13.438 18.349 1.00 11.37 124 THR A N 1
ATOM 795 C CA . THR A 1 94 ? 15.285 14.485 17.342 1.00 11.52 124 THR A CA 1
ATOM 796 C C . THR A 1 94 ? 14.097 15.440 17.285 1.00 11.57 124 THR A C 1
ATOM 797 O O . THR A 1 94 ? 12.939 14.995 17.192 1.00 11.97 124 THR A O 1
ATOM 801 N N . LEU A 1 95 ? 14.391 16.740 17.336 1.00 11.81 125 LEU A N 1
ATOM 802 C CA . LEU A 1 95 ? 13.388 17.795 17.310 1.00 12.32 125 LEU A CA 1
ATOM 803 C C . LEU A 1 95 ? 13.454 18.546 15.994 1.00 12.51 125 LEU A C 1
ATOM 804 O O . LEU A 1 95 ? 14.543 18.868 15.536 1.00 14.34 125 LEU A O 1
ATOM 809 N N . ALA A 1 96 ? 12.300 18.842 15.406 1.00 12.31 126 ALA A N 1
ATOM 810 C CA . ALA A 1 96 ? 12.240 19.709 14.247 1.00 13.46 126 ALA A CA 1
ATOM 811 C C . ALA A 1 96 ? 11.611 21.035 14.640 1.00 13.15 126 ALA A C 1
ATOM 812 O O . ALA A 1 96 ? 10.628 21.083 15.395 1.00 13.00 126 ALA A O 1
ATOM 814 N N . LEU A 1 97 ? 12.210 22.102 14.114 1.00 13.80 127 LEU A N 1
ATOM 815 C CA . LEU A 1 97 ? 11.654 23.449 14.208 1.00 14.96 127 LEU A CA 1
ATOM 816 C C . LEU A 1 97 ? 11.185 23.848 12.834 1.00 15.13 127 LEU A C 1
ATOM 817 O O . LEU A 1 97 ? 11.854 23.566 11.841 1.00 16.51 127 LEU A O 1
ATOM 822 N N . HIS A 1 98 ? 10.016 24.477 12.794 1.00 14.75 128 HIS A N 1
ATOM 823 C CA . HIS A 1 98 ? 9.352 24.833 11.548 1.00 16.37 128 HIS A CA 1
ATOM 824 C C . HIS A 1 98 ? 9.153 26.339 11.473 1.00 17.01 128 HIS A C 1
ATOM 825 O O . HIS A 1 98 ? 9.049 27.008 12.506 1.00 17.02 128 HIS A O 1
ATOM 832 N N . GLY A 1 99 ? 9.098 26.877 10.260 1.00 17.96 129 GLY A N 1
ATOM 833 C CA . GLY A 1 99 ? 8.955 28.318 10.083 1.00 19.24 129 GLY A CA 1
ATOM 834 C C . GLY A 1 99 ? 9.998 29.110 10.866 1.00 19.40 129 GLY A C 1
ATOM 835 O O . GLY A 1 99 ? 9.669 30.044 11.607 1.00 20.57 129 GLY A O 1
ATOM 836 N N . LEU A 1 100 ? 11.266 28.734 10.708 1.00 20.03 130 LEU A N 1
ATOM 837 C CA . LEU A 1 100 ? 12.336 29.310 11.520 1.00 21.10 130 LEU A CA 1
ATOM 838 C C . LEU A 1 100 ? 12.353 30.829 11.552 1.00 21.63 130 LEU A C 1
ATOM 839 O O . LEU A 1 100 ? 12.219 31.488 10.516 1.00 22.64 130 LEU A O 1
ATOM 844 N N . THR A 1 101 ? 12.524 31.374 12.749 1.00 21.73 131 THR A N 1
ATOM 845 C CA . THR A 1 101 ? 12.656 32.823 12.923 1.00 22.58 131 THR A CA 1
ATOM 846 C C . THR A 1 101 ? 14.022 33.119 13.549 1.00 22.04 131 THR A C 1
ATOM 847 O O . THR A 1 101 ? 14.682 32.223 14.095 1.00 22.09 131 THR A O 1
ATOM 851 N N . VAL A 1 102 ? 14.447 34.377 13.497 1.00 22.66 132 VAL A N 1
ATOM 852 C CA . VAL A 1 102 ? 15.716 34.750 14.115 1.00 23.10 132 VAL A CA 1
ATOM 853 C C . VAL A 1 102 ? 15.727 34.508 15.632 1.00 22.33 132 VAL A C 1
ATOM 854 O O . VAL A 1 102 ? 16.782 34.213 16.208 1.00 22.96 132 VAL A O 1
ATOM 858 N N A GLU A 1 103 ? 14.557 34.592 16.263 0.70 21.63 133 GLU A N 1
ATOM 859 N N B GLU A 1 103 ? 14.552 34.624 16.256 0.30 21.71 133 GLU A N 1
ATOM 860 C CA A GLU A 1 103 ? 14.438 34.403 17.707 0.70 21.91 133 GLU A CA 1
ATOM 861 C CA B GLU A 1 103 ? 14.373 34.379 17.689 0.30 21.37 133 GLU A CA 1
ATOM 862 C C A GLU A 1 103 ? 14.614 32.932 18.108 0.70 20.60 133 GLU A C 1
ATOM 863 C C B GLU A 1 103 ? 14.764 32.953 18.074 0.30 20.28 133 GLU A C 1
ATOM 864 O O A GLU A 1 103 ? 14.709 32.619 19.296 0.70 20.46 133 GLU A O 1
ATOM 865 O O B GLU A 1 103 ? 15.172 32.699 19.207 0.30 20.24 133 GLU A O 1
ATOM 876 N N . ASP A 1 104 ? 14.634 32.030 17.122 1.00 19.29 134 ASP A N 1
ATOM 877 C CA . ASP A 1 104 ? 14.883 30.605 17.367 1.00 17.91 134 ASP A CA 1
ATOM 878 C C . ASP A 1 104 ? 16.360 30.268 17.529 1.00 17.47 134 ASP A C 1
ATOM 879 O O . ASP A 1 104 ? 16.676 29.208 18.021 1.00 17.10 134 ASP A O 1
ATOM 884 N N A GLU A 1 105 ? 17.258 31.150 17.090 0.50 17.77 135 GLU A N 1
ATOM 885 N N B GLU A 1 105 ? 17.242 31.177 17.132 0.50 17.72 135 GLU A N 1
ATOM 886 C CA A GLU A 1 105 ? 18.697 30.877 17.194 0.50 17.89 135 GLU A CA 1
ATOM 887 C CA B GLU A 1 105 ? 18.688 30.972 17.206 0.50 17.88 135 GLU A CA 1
ATOM 888 C C A GLU A 1 105 ? 19.097 30.659 18.643 0.50 17.44 135 GLU A C 1
ATOM 889 C C B GLU A 1 105 ? 19.164 30.750 18.645 0.50 17.45 135 GLU A C 1
ATOM 890 O O A GLU A 1 105 ? 18.473 31.187 19.560 0.50 17.72 135 GLU A O 1
ATOM 891 O O B GLU A 1 105 ? 18.655 31.384 19.569 0.50 18.01 135 GLU A O 1
ATOM 902 N N . GLY A 1 106 ? 20.118 29.840 18.837 1.00 17.27 136 GLY A N 1
ATOM 903 C CA . GLY A 1 106 ? 20.744 29.681 20.137 1.00 16.79 136 GLY A CA 1
ATOM 904 C C . GLY A 1 106 ? 20.932 28.238 20.558 1.00 14.88 136 GLY A C 1
ATOM 905 O O . GLY A 1 106 ? 20.758 27.299 19.759 1.00 14.82 136 GLY A O 1
ATOM 906 N N . ASN A 1 107 ? 21.261 28.064 21.834 1.00 14.52 137 ASN A N 1
ATOM 907 C CA . ASN A 1 107 ? 21.473 26.744 22.394 1.00 14.09 137 ASN A CA 1
ATOM 908 C C . ASN A 1 107 ? 20.169 26.013 22.700 1.00 12.91 137 ASN A C 1
ATOM 909 O O . ASN A 1 107 ? 19.215 26.614 23.206 1.00 13.70 137 ASN A O 1
ATOM 914 N N . TYR A 1 108 ? 20.165 24.719 22.382 1.00 12.20 138 TYR A N 1
ATOM 915 C CA . TYR A 1 108 ? 19.082 23.799 22.704 1.00 12.00 138 TYR A CA 1
ATOM 916 C C . TYR A 1 108 ? 19.693 22.590 23.371 1.00 11.50 138 TYR A C 1
ATOM 917 O O . TYR A 1 108 ? 20.664 22.054 22.873 1.00 13.45 138 TYR A O 1
ATOM 926 N N . THR A 1 109 ? 19.128 22.181 24.499 1.00 11.05 139 THR A N 1
ATOM 927 C CA . THR A 1 109 ? 19.607 21.037 25.260 1.00 11.12 139 THR A CA 1
ATOM 928 C C . THR A 1 109 ? 18.572 19.931 25.236 1.00 10.50 139 THR A C 1
ATOM 929 O O . THR A 1 109 ? 17.399 20.162 25.577 1.00 11.78 139 THR A O 1
ATOM 933 N N . CYS A 1 110 ? 19.010 18.744 24.824 1.00 10.83 140 CYS A N 1
ATOM 934 C CA . CYS A 1 110 ? 18.191 17.541 24.787 1.00 10.79 140 CYS A CA 1
ATOM 93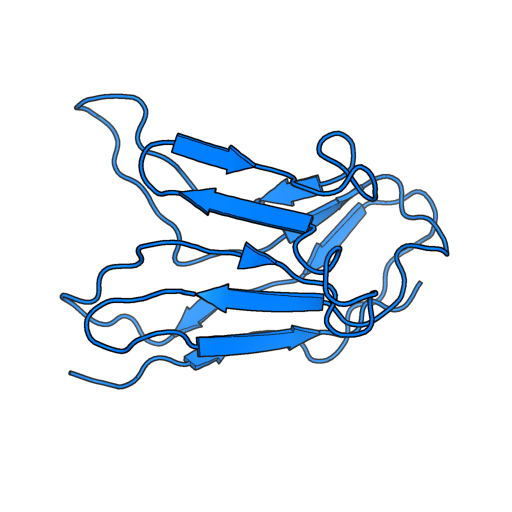5 C C . CYS A 1 110 ? 18.541 16.708 26.004 1.00 10.57 140 CYS A C 1
ATOM 936 O O . CYS A 1 110 ? 19.713 16.351 26.197 1.00 11.29 140 CYS A O 1
ATOM 939 N N . GLU A 1 111 ? 17.535 16.408 26.828 1.00 10.66 141 GLU A N 1
ATOM 940 C CA . GLU A 1 111 ? 17.761 15.702 28.086 1.00 11.59 141 GLU A CA 1
ATOM 941 C C . GLU A 1 111 ? 16.872 14.485 28.219 1.00 11.70 141 GLU A C 1
ATOM 942 O O . GLU A 1 111 ? 15.664 14.580 28.047 1.00 14.07 141 GLU A O 1
ATOM 948 N N . PHE A 1 112 ? 17.480 13.356 28.549 1.00 11.23 142 PHE A N 1
ATOM 949 C CA . PHE A 1 112 ? 16.742 12.130 28.835 1.00 11.11 142 PHE A CA 1
ATOM 950 C C . PHE A 1 112 ? 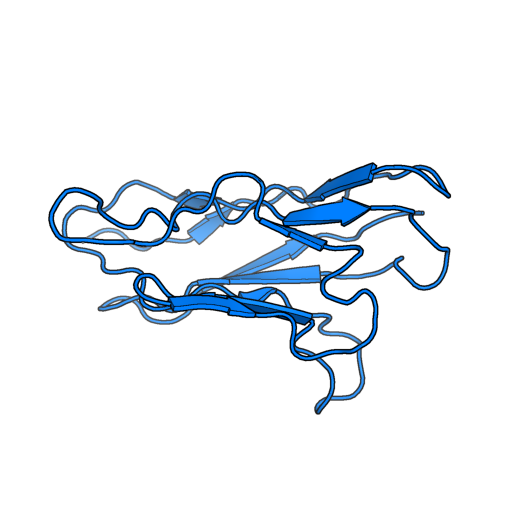16.746 11.880 30.327 1.00 10.70 142 PHE A C 1
ATOM 951 O O . PHE A 1 112 ? 17.817 11.858 30.960 1.00 11.94 142 PHE A O 1
ATOM 959 N N . ALA A 1 113 ? 15.560 11.667 30.880 1.00 10.70 143 ALA A N 1
ATOM 960 C CA . ALA A 1 113 ? 15.386 11.272 32.285 1.00 10.58 143 ALA A CA 1
ATOM 961 C C . ALA A 1 113 ? 15.217 9.750 32.290 1.00 10.71 143 ALA A C 1
ATOM 962 O O . ALA A 1 113 ? 14.206 9.233 31.811 1.00 12.31 143 ALA A O 1
ATOM 964 N N . THR A 1 114 ? 16.235 9.033 32.759 1.00 10.37 144 THR A N 1
ATOM 965 C CA . THR A 1 114 ? 16.281 7.580 32.653 1.00 11.10 144 THR A CA 1
ATOM 966 C C . THR A 1 114 ? 16.364 6.912 34.008 1.00 10.68 144 THR A C 1
ATOM 967 O O . THR A 1 114 ? 16.855 7.501 34.981 1.00 10.70 144 THR A O 1
ATOM 971 N N . PHE A 1 115 ? 15.937 5.651 34.050 1.00 11.10 145 PHE A N 1
ATOM 972 C CA . PHE A 1 115 ? 16.102 4.842 35.251 1.00 11.22 145 PHE A CA 1
ATOM 973 C C . PHE A 1 115 ? 16.777 3.547 34.828 1.00 11.55 145 PHE A C 1
ATOM 974 O O . PHE A 1 115 ? 16.301 2.909 33.912 1.00 12.53 145 PHE A O 1
ATOM 982 N N . PRO A 1 116 ? 17.876 3.132 35.500 1.00 11.60 146 PRO A N 1
ATOM 983 C CA . PRO A 1 116 ? 18.371 3.625 36.797 1.00 11.57 146 PRO A CA 1
ATOM 984 C C . PRO A 1 116 ? 19.457 4.705 36.682 1.00 11.04 146 PRO A C 1
ATOM 985 O O . PRO A 1 116 ? 19.954 5.164 37.701 1.00 12.06 146 PRO A O 1
ATOM 989 N N . LYS A 1 117 ? 19.818 5.114 35.467 1.00 10.85 147 LYS A N 1
ATOM 990 C CA . LYS A 1 117 ? 21.026 5.938 35.285 1.00 12.01 147 LYS A CA 1
ATOM 991 C C . LYS A 1 117 ? 20.850 7.415 35.615 1.00 11.38 147 LYS A C 1
ATOM 992 O O . LYS A 1 117 ? 21.837 8.125 35.826 1.00 12.04 147 LYS A O 1
ATOM 998 N N . GLY A 1 118 ? 19.611 7.896 35.645 1.00 10.89 148 GLY A N 1
ATOM 999 C CA . GLY A 1 118 ? 19.360 9.298 35.896 1.00 10.81 148 GLY A CA 1
ATOM 1000 C C . GLY A 1 118 ? 19.288 10.149 34.646 1.00 10.61 148 GLY A C 1
ATOM 1001 O O . GLY A 1 118 ? 18.988 9.659 33.549 1.00 10.98 148 GLY A O 1
ATOM 1002 N N A SER A 1 119 ? 19.529 11.440 34.800 0.70 11.34 149 SER A N 1
ATOM 1003 N N B SER A 1 119 ? 19.565 11.437 34.834 0.30 10.80 149 SER A N 1
ATOM 1004 C CA A SER A 1 119 ? 19.293 12.365 33.688 0.70 12.21 149 SER A CA 1
ATOM 1005 C CA B SER A 1 119 ? 19.362 12.472 33.816 0.30 11.08 149 SER A CA 1
ATOM 1006 C C A SER A 1 119 ? 20.582 12.791 33.036 0.70 11.86 149 SER A C 1
ATOM 1007 C C B SER A 1 119 ? 20.648 12.742 33.048 0.30 11.09 149 SER A C 1
ATOM 1008 O O A SER A 1 119 ? 21.543 13.179 33.697 0.70 12.84 149 SER A O 1
ATOM 1009 O O B SER A 1 119 ? 21.687 12.996 33.655 0.30 11.43 149 SER A O 1
ATOM 1014 N N . VAL A 1 120 ? 20.594 12.666 31.718 1.00 10.87 150 VAL A N 1
ATOM 1015 C CA . VAL A 1 120 ? 21.770 12.983 30.912 1.00 11.48 150 VAL A CA 1
ATOM 1016 C C . VAL A 1 120 ? 21.363 13.908 29.773 1.00 10.87 150 VAL A C 1
ATOM 1017 O O . VAL A 1 120 ? 20.208 13.873 29.317 1.00 11.52 150 VAL A O 1
ATOM 1021 N N . ARG A 1 121 ? 22.295 14.737 29.305 1.00 11.55 151 ARG A N 1
ATOM 1022 C CA . ARG A 1 121 ? 21.945 15.792 28.339 1.00 11.67 151 ARG A CA 1
ATOM 1023 C C . ARG A 1 121 ? 23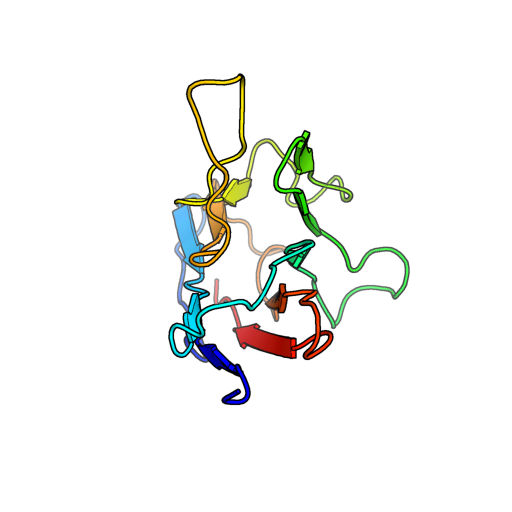.013 16.021 27.302 1.00 11.53 151 ARG A C 1
ATOM 1024 O O . ARG A 1 121 ? 24.174 15.673 27.515 1.00 12.16 151 ARG A O 1
ATOM 1032 N N . GLY A 1 122 ? 22.605 16.639 26.198 1.00 11.27 152 GLY A N 1
ATOM 1033 C CA . GLY A 1 122 ? 23.519 17.100 25.140 1.00 11.87 152 GLY A CA 1
ATOM 1034 C C . GLY A 1 122 ? 22.997 18.406 24.579 1.00 11.66 152 GLY A C 1
ATOM 1035 O O . GLY A 1 122 ? 21.802 18.629 24.567 1.00 12.89 152 GLY A O 1
ATOM 1036 N N . MET A 1 123 ? 23.902 19.269 24.128 1.00 11.77 153 MET A N 1
ATOM 1037 C CA . MET A 1 123 ? 23.554 20.629 23.710 1.00 11.81 153 MET A CA 1
ATOM 1038 C C . MET A 1 123 ? 23.987 20.902 22.269 1.00 12.14 153 MET A C 1
ATOM 1039 O O . MET A 1 123 ? 25.067 20.493 21.842 1.00 13.26 153 MET A O 1
ATOM 1044 N N . THR A 1 124 ? 23.121 21.578 21.528 1.00 12.44 154 THR A N 1
ATOM 1045 C CA . THR A 1 124 ? 23.344 21.949 20.138 1.00 13.37 154 THR A CA 1
ATOM 1046 C C . THR A 1 124 ? 23.059 23.420 19.948 1.00 13.41 154 THR A C 1
ATOM 1047 O O . THR A 1 124 ? 22.058 23.933 20.437 1.00 13.58 154 THR A O 1
ATOM 1051 N N A TRP A 1 125 ? 23.940 24.111 19.227 0.50 14.28 155 TRP A N 1
ATOM 1052 N N B TRP A 1 125 ? 23.909 24.090 19.189 0.50 14.29 155 TRP A N 1
ATOM 1053 C CA A TRP A 1 125 ? 23.649 25.488 18.823 0.50 14.78 155 TRP A CA 1
ATOM 1054 C CA B TRP A 1 125 ? 23.655 25.457 18.779 0.50 14.85 155 TRP A CA 1
ATOM 1055 C C A TRP A 1 125 ? 22.943 25.499 17.455 0.50 15.26 155 TRP A C 1
ATOM 1056 C C B TRP A 1 125 ? 22.924 25.467 17.440 0.50 15.25 155 TRP A C 1
ATOM 1057 O O A TRP A 1 125 ? 23.503 25.038 16.449 0.50 15.44 155 TRP A O 1
ATOM 1058 O O B TRP A 1 125 ? 23.453 24.990 16.437 0.50 15.51 155 TRP A O 1
ATOM 1079 N N . LEU A 1 126 ? 21.716 26.018 17.429 1.00 15.69 156 LEU A N 1
ATOM 1080 C CA . LEU A 1 126 ? 20.994 26.238 16.186 1.00 17.28 156 LEU A CA 1
ATOM 1081 C C . LEU A 1 126 ? 21.381 27.598 15.633 1.00 19.01 156 LEU A C 1
ATOM 1082 O O . LEU A 1 126 ? 21.129 28.630 16.237 1.00 17.97 156 LEU A O 1
ATOM 1087 N N . ARG A 1 127 ? 22.033 27.568 14.480 1.00 20.83 157 ARG A N 1
ATOM 1088 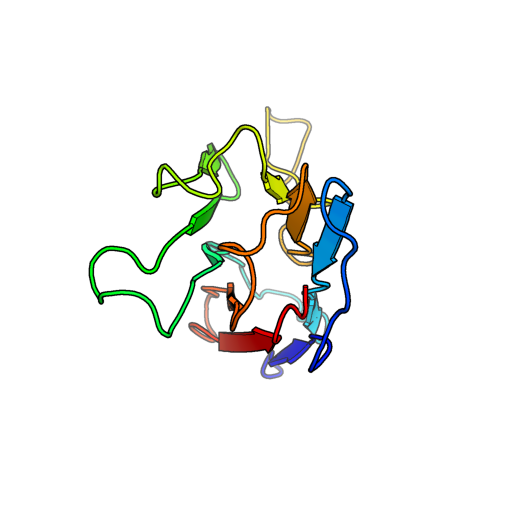C CA . ARG A 1 127 ? 22.500 28.782 13.819 1.00 24.05 157 ARG A CA 1
ATOM 1089 C C . ARG A 1 127 ? 21.500 29.162 12.712 1.00 25.51 157 ARG A C 1
ATOM 1090 O O . ARG A 1 127 ? 21.332 28.423 11.749 1.00 25.81 157 ARG A O 1
ATOM 1098 N N . VAL A 1 128 ? 20.798 30.282 12.907 1.00 27.68 158 VAL A N 1
ATOM 1099 C CA . VAL A 1 128 ? 19.896 30.895 11.905 1.00 29.29 158 VAL A CA 1
ATOM 1100 C C . VAL A 1 128 ? 19.994 32.406 12.031 1.00 30.04 158 VAL A C 1
ATOM 1101 O O . VAL A 1 128 ? 20.130 32.928 13.144 1.00 30.87 158 VAL A O 1
#

Secondary structure (DSSP, 8-state):
----EEE--SEEE--TTS-EEE--EEES--TT-EEEEE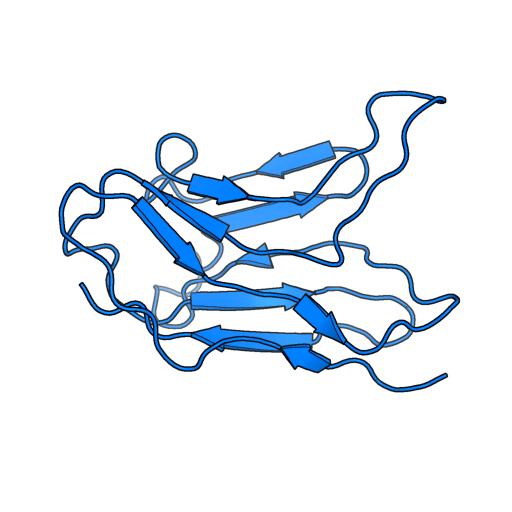EEE-TTS-GGG-EEEEEETTTEEE--SSSS-GGGEEESS-B---STT---B-SB--EEE-S--GGG-EEEEEEEEEETTEEEEEEEEEE-

Solvent-accessible surface area: 7113 Å² total; per-residue (Å²): 125,121,109,10,140,5,64,29,81,112,64,16,165,11,140,109,60,25,81,13,83,0,38,0,53,6,65,46,115,20,125,69,30,110,27,47,59,0,17,0,34,46,52,108,27,94,86,126,97,46,64,2,0,16,6,56,6,126,140,5,62,54,42,79,13,119,147,8,7,71,173,53,8,40,22,63,40,13,116,61,24,107,41,196,132,52,159,34,92,5,58,31,0,8,0,3,0,56,34,4,46,90,116,2,65,9,24,0,11,0,37,0,31,10,146,70,71,30,63,37,147,10,99,0,96,0,110,36

GO terms:
  GO:0005515 protein binding (F, IPI)
  GO:0042803 protein homodimerization activity (F, IPI)
  GO:0005886 plasma membrane (C, IDA)
  GO:0042267 natural killer cell mediated cytotoxicity (P, IDA)
  GO:0045953 negative regulation of natural killer cell mediated cytotoxicity (P, IDA)
  GO:0048018 receptor ligand activity (F, IDA)
  GO:0005886 plasma membrane (C, IC)
  GO:0046596 regulation of viral entry into host cell (P, IDA)
  GO:0005886 plasma membrane (C, TAS)
  GO:0015026 coreceptor activity (F, TAS)
  GO:0042802 identical protein binding (F, IPI)
  GO:0005911 cell-cell junction (C, IDA)
  GO:0009986 cell surface (C, IDA)
  GO:0016020 membrane (C, IDA)
  GO:0044406 adhesion of symbiont to host (P, IDA)
  GO:0019064 fusion of virus membrane with host plasma membrane (P, IDA)
  GO:0060370 susceptibility to T cell mediated cytotoxicity (P, IDA)
  GO:0046814 coreceptor-mediated virion attachment to host cell (P, IDA)
  GO:0007156 homophilic cell-cell adhesion (P, IDA)
  GO:0002860 positive regulation of natural killer cell mediated cytotoxicity directed against tumor cell target (P, IMP)